Protein AF-A0A2T4S4U0-F1 (afdb_monomer)

Mean predicted aligned error: 6.54 Å

Foldseek 3Di:
DQVLCVLVVQHDDPVNLQVPFDEDCAALLQTAHDHPVDDDPQGLGHHDCNRVQVSCCVRPVPRDDPPPDDPVVQQVCLVVVHKDWDKDADPLDDFDWDWGCHPPDIDIDRRRIAIWIFNDADPQFTWTQGVVVVVVDPPDRDGPPDGDSD

Secondary structure (DSSP, 8-state):
-HHHHHHTT----HHHHHTTS-B-SS-TTTSB-SBTTB--TTS--S--HHHHHHHHTTT-TT----TT--HHHHHHHHHTT--EEEEEEGGGPPP-EEEEEETTEEEEEESSEEEEEEEEE-SS-EEEE-HHHHTS-TT-----SS-B--

InterPro domains:
  IPR039564 Peptidase C39-like [PF13529] (1-135)

Sequence (150 aa):
ASMLLDYNHIFVHPISLMKRWPTHPSNPNKGYVGHFLMIKPGAHQTIFPNAFVPYLKQYDTRIKDGTGKSLAELERIIDAGQPVLIYHTVLGQKPQRRTFRVDDTRKEWVSNIHITLLIGYDQNNYFYIDPLWAQFGRKLYVPALIPSRY

Structure (mmCIF, N/CA/C/O backbone):
data_AF-A0A2T4S4U0-F1
#
_entry.id   AF-A0A2T4S4U0-F1
#
loop_
_atom_site.group_PDB
_atom_site.id
_atom_site.type_symbol
_atom_site.label_atom_id
_atom_site.label_alt_id
_atom_site.label_comp_id
_atom_site.label_asym_id
_atom_site.label_entity_id
_atom_site.label_seq_id
_atom_site.pdbx_PDB_ins_code
_atom_site.Cartn_x
_atom_site.Cartn_y
_atom_site.Cartn_z
_atom_site.occupancy
_atom_site.B_iso_or_equiv
_atom_site.auth_seq_id
_atom_site.auth_comp_id
_atom_site.auth_asym_id
_atom_site.auth_atom_id
_atom_site.pdbx_PDB_model_num
ATOM 1 N N . ALA A 1 1 ? -2.615 -6.104 3.277 1.00 91.19 1 ALA A N 1
ATOM 2 C CA . ALA A 1 1 ? -3.556 -6.865 2.423 1.00 91.19 1 ALA A CA 1
ATOM 3 C C . ALA A 1 1 ? -4.089 -8.125 3.102 1.00 91.19 1 ALA A C 1
ATOM 5 O O . ALA A 1 1 ? -5.290 -8.191 3.276 1.00 91.19 1 ALA A O 1
ATOM 6 N N . SER A 1 2 ? -3.251 -9.081 3.534 1.00 94.00 2 SER A N 1
ATOM 7 C CA . SER A 1 2 ? -3.732 -10.293 4.237 1.00 94.00 2 SER A CA 1
ATOM 8 C C . SER A 1 2 ? -4.659 -9.971 5.421 1.00 94.00 2 SER A C 1
ATOM 10 O O . SER A 1 2 ? -5.778 -10.452 5.437 1.00 94.00 2 SER A O 1
ATOM 12 N N . MET A 1 3 ? -4.268 -9.044 6.305 1.00 93.50 3 MET A N 1
ATOM 13 C CA . MET A 1 3 ? -5.111 -8.582 7.424 1.00 93.50 3 MET A CA 1
ATOM 14 C C . MET A 1 3 ? -6.440 -7.933 6.990 1.00 93.50 3 MET A C 1
ATOM 16 O O . MET A 1 3 ? -7.450 -8.098 7.656 1.00 93.50 3 MET A O 1
ATOM 20 N N . LEU A 1 4 ? -6.455 -7.207 5.863 1.00 95.50 4 LEU A N 1
ATOM 21 C CA . LEU A 1 4 ? -7.679 -6.601 5.316 1.00 95.50 4 LEU A CA 1
ATOM 22 C C . LEU A 1 4 ? -8.653 -7.679 4.821 1.00 95.50 4 LEU A C 1
ATOM 24 O O . LEU A 1 4 ? -9.853 -7.585 5.055 1.00 95.50 4 LEU A O 1
ATOM 28 N N . LEU A 1 5 ? -8.128 -8.691 4.127 1.00 96.25 5 LEU A N 1
ATOM 29 C CA . LEU A 1 5 ? -8.917 -9.822 3.644 1.00 96.25 5 LEU A CA 1
ATOM 30 C C . LEU A 1 5 ? -9.435 -10.661 4.818 1.00 96.25 5 LEU A C 1
ATOM 32 O O . LEU A 1 5 ? -10.609 -11.008 4.837 1.00 96.25 5 LEU A O 1
ATOM 36 N N . ASP A 1 6 ? -8.590 -10.904 5.819 1.00 95.12 6 ASP A N 1
ATOM 37 C CA . ASP A 1 6 ? -8.935 -11.630 7.044 1.00 95.12 6 ASP A CA 1
ATOM 38 C C . ASP A 1 6 ? -10.079 -10.949 7.814 1.00 95.12 6 ASP A C 1
ATOM 40 O O . ASP A 1 6 ? -11.080 -11.587 8.132 1.00 95.12 6 ASP A O 1
ATOM 44 N N . TYR A 1 7 ? -10.008 -9.620 7.980 1.00 95.00 7 TYR A N 1
ATOM 45 C CA . TYR A 1 7 ? -11.104 -8.817 8.542 1.00 95.00 7 TYR A CA 1
ATOM 46 C C . TYR A 1 7 ? -12.431 -9.015 7.790 1.00 95.00 7 TYR A C 1
ATOM 48 O O . TYR A 1 7 ? -13.502 -9.000 8.384 1.00 95.00 7 TYR A O 1
ATOM 56 N N . ASN A 1 8 ? -12.355 -9.248 6.478 1.00 95.94 8 ASN A N 1
ATOM 57 C CA . ASN A 1 8 ? -13.500 -9.499 5.605 1.00 95.94 8 ASN A CA 1
ATOM 58 C C . ASN A 1 8 ? -13.825 -10.999 5.447 1.00 95.94 8 ASN A C 1
ATOM 60 O O . ASN A 1 8 ? -14.503 -11.375 4.490 1.00 95.94 8 ASN A O 1
ATOM 64 N N . HIS A 1 9 ? -13.358 -11.841 6.377 1.00 96.50 9 HIS A N 1
ATOM 65 C CA . HIS A 1 9 ? -13.556 -13.296 6.426 1.00 96.50 9 HIS A CA 1
ATOM 66 C C . HIS A 1 9 ? -12.938 -14.078 5.253 1.00 96.50 9 HIS A C 1
ATOM 68 O O . HIS A 1 9 ? -13.366 -15.188 4.933 1.00 96.50 9 HIS A O 1
ATOM 74 N N . ILE A 1 10 ? -11.906 -13.520 4.615 1.00 96.50 10 ILE A N 1
ATOM 75 C CA . ILE A 1 10 ? -11.171 -14.135 3.505 1.00 96.50 10 ILE A CA 1
ATOM 76 C C . ILE A 1 10 ? -9.742 -14.420 3.969 1.00 96.50 10 ILE A C 1
ATOM 78 O O . ILE A 1 10 ? -8.821 -13.611 3.842 1.00 96.50 10 ILE A O 1
ATOM 82 N N . PHE A 1 11 ? -9.549 -15.617 4.513 1.00 94.69 11 PHE A N 1
ATOM 83 C CA . PHE A 1 11 ? -8.270 -16.035 5.076 1.00 94.69 11 PHE A CA 1
ATOM 84 C C . PHE A 1 11 ? -7.245 -16.324 3.973 1.00 94.69 11 PHE A C 1
ATOM 86 O O . PHE A 1 11 ? -7.304 -17.345 3.286 1.00 94.69 11 PHE A O 1
ATOM 93 N N . VAL A 1 12 ? -6.253 -15.443 3.820 1.00 93.44 12 VAL A N 1
ATOM 94 C CA . VAL A 1 12 ? -5.124 -15.657 2.902 1.00 93.44 12 VAL A CA 1
ATOM 95 C C . VAL A 1 12 ? -3.818 -15.373 3.616 1.00 93.44 12 VAL A C 1
ATOM 97 O O . VAL A 1 12 ? -3.565 -14.251 4.053 1.00 93.44 12 VAL A O 1
ATOM 100 N N . HIS A 1 13 ? -2.946 -16.377 3.686 1.00 91.56 13 HIS A N 1
ATOM 101 C CA . HIS A 1 13 ? -1.630 -16.217 4.294 1.00 91.56 13 HIS A CA 1
ATOM 102 C C . HIS A 1 13 ? -0.786 -15.165 3.532 1.00 91.56 13 HIS A C 1
ATOM 104 O O . HIS A 1 13 ? -0.752 -15.202 2.296 1.00 91.56 13 HIS A O 1
ATOM 110 N N . PRO A 1 14 ? -0.046 -14.262 4.213 1.00 89.56 14 PRO A N 1
ATOM 111 C CA . PRO A 1 14 ? 0.715 -13.192 3.557 1.00 89.56 14 PRO A CA 1
ATOM 112 C C . PRO A 1 14 ? 1.702 -13.691 2.495 1.00 89.56 14 PRO A C 1
ATOM 114 O O . PRO A 1 14 ? 1.764 -13.145 1.395 1.00 89.56 14 PRO A O 1
ATOM 117 N N . ILE A 1 15 ? 2.428 -14.777 2.785 1.00 89.56 15 ILE A N 1
ATOM 118 C CA . ILE A 1 15 ? 3.360 -15.390 1.823 1.00 89.56 15 ILE A CA 1
ATOM 119 C C . ILE A 1 15 ? 2.623 -15.871 0.565 1.00 89.56 15 ILE A C 1
ATOM 121 O O . ILE A 1 15 ? 3.145 -15.744 -0.539 1.00 89.56 15 ILE A O 1
ATOM 125 N N . SER A 1 16 ? 1.396 -16.381 0.702 1.00 91.62 16 SER A N 1
ATOM 126 C CA . SER A 1 16 ? 0.594 -16.841 -0.438 1.00 91.62 16 SER A CA 1
ATOM 127 C C . SER A 1 16 ? 0.137 -15.684 -1.327 1.00 91.62 16 SER A C 1
ATOM 129 O O . SER A 1 16 ? -0.002 -15.876 -2.536 1.00 91.62 16 SER A O 1
ATOM 131 N N . LEU A 1 17 ? -0.057 -14.484 -0.761 1.00 92.69 17 LEU A N 1
ATOM 132 C CA . LEU A 1 17 ? -0.276 -13.270 -1.550 1.00 92.69 17 LEU A CA 1
ATOM 133 C C . LEU A 1 17 ? 0.997 -12.862 -2.298 1.00 92.69 17 LEU A C 1
ATOM 135 O O . LEU A 1 17 ? 0.936 -12.621 -3.500 1.00 92.69 17 LEU A O 1
ATOM 139 N N . MET A 1 18 ? 2.141 -12.818 -1.612 1.00 90.88 18 MET A N 1
ATOM 140 C CA . MET A 1 18 ? 3.408 -12.345 -2.193 1.00 90.88 18 MET A CA 1
ATOM 141 C C . MET A 1 18 ? 3.998 -13.298 -3.238 1.00 90.88 18 MET A C 1
ATOM 143 O O . MET A 1 18 ? 4.701 -12.863 -4.140 1.00 90.88 18 MET A O 1
ATOM 147 N N . LYS A 1 19 ? 3.701 -14.599 -3.167 1.00 91.25 19 LYS A N 1
ATOM 148 C CA . LYS A 1 19 ? 4.127 -15.561 -4.197 1.00 91.25 19 LYS A CA 1
ATOM 149 C C . LYS A 1 19 ? 3.361 -15.431 -5.517 1.00 91.25 19 LYS A C 1
ATOM 151 O O . LYS A 1 19 ? 3.829 -15.951 -6.522 1.00 91.25 19 LYS A O 1
ATOM 156 N N . ARG A 1 20 ? 2.176 -14.809 -5.509 1.00 93.44 20 ARG A N 1
ATOM 157 C CA . AR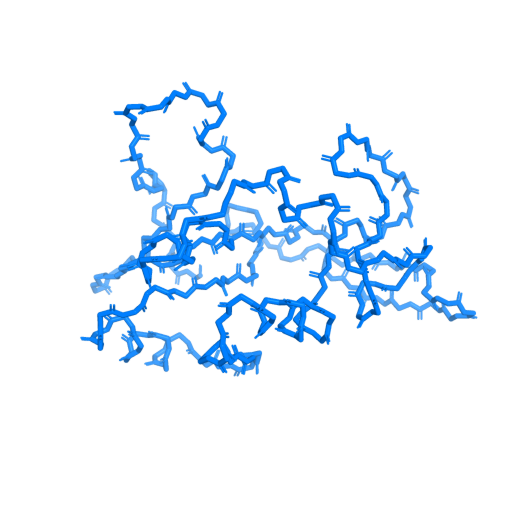G A 1 20 ? 1.231 -14.822 -6.642 1.00 93.44 20 ARG A CA 1
ATOM 158 C C . ARG A 1 20 ? 0.877 -13.439 -7.184 1.00 93.44 20 ARG A C 1
ATOM 160 O O . ARG A 1 20 ? 0.174 -13.358 -8.185 1.00 93.44 20 ARG A O 1
ATOM 167 N N . TRP A 1 21 ? 1.328 -12.363 -6.540 1.00 95.06 21 TRP A N 1
ATOM 168 C CA . TRP A 1 21 ? 1.100 -11.016 -7.057 1.00 95.06 21 TRP A CA 1
ATOM 169 C C . TRP A 1 21 ? 1.800 -10.817 -8.411 1.00 95.06 21 TRP A C 1
ATOM 171 O O . TRP A 1 21 ? 2.786 -11.497 -8.709 1.00 95.06 21 TRP A O 1
ATOM 181 N N . PRO A 1 22 ? 1.319 -9.898 -9.261 1.00 96.88 22 PRO A N 1
ATOM 182 C CA . PRO A 1 22 ? 2.052 -9.547 -10.468 1.00 96.88 22 PRO A CA 1
ATOM 183 C C . PRO A 1 22 ? 3.425 -8.986 -10.092 1.00 96.88 22 PRO A C 1
ATOM 185 O O . PRO A 1 22 ? 3.548 -8.245 -9.118 1.00 96.88 22 PRO A O 1
ATOM 188 N N . THR A 1 23 ? 4.449 -9.301 -10.881 1.00 96.19 23 THR A N 1
ATOM 189 C CA . THR A 1 23 ? 5.811 -8.771 -10.721 1.00 96.19 23 THR A CA 1
ATOM 190 C C . THR A 1 23 ? 6.227 -7.991 -11.958 1.00 96.19 23 THR A C 1
ATOM 192 O O . THR A 1 23 ? 5.860 -8.368 -13.069 1.00 96.19 23 THR A O 1
ATOM 195 N N . HIS A 1 24 ? 7.034 -6.944 -11.790 1.00 96.12 24 HIS A N 1
ATOM 196 C CA . HIS A 1 24 ? 7.611 -6.198 -12.909 1.00 96.12 24 HIS A CA 1
ATOM 197 C C . HIS A 1 24 ? 9.103 -5.916 -12.670 1.00 96.12 24 HIS A C 1
ATOM 199 O O . HIS A 1 24 ? 9.496 -5.638 -11.536 1.00 96.12 24 HIS A O 1
ATOM 205 N N . PRO A 1 25 ? 9.967 -5.912 -13.704 1.00 92.88 25 PRO A N 1
ATOM 206 C CA . PRO A 1 25 ? 11.395 -5.638 -13.518 1.00 92.88 25 PRO A CA 1
ATOM 207 C C . PRO A 1 25 ? 11.716 -4.266 -12.901 1.00 92.88 25 PRO A C 1
ATOM 209 O O . PRO A 1 25 ? 12.717 -4.140 -12.186 1.00 92.88 25 PRO A O 1
ATOM 212 N N . SER A 1 26 ? 10.897 -3.247 -13.186 1.00 93.62 26 SER A N 1
ATOM 213 C CA . SER A 1 26 ? 11.178 -1.842 -12.835 1.00 93.62 26 SER A CA 1
ATOM 214 C C . SER A 1 26 ? 9.958 -0.937 -12.598 1.00 93.62 26 SER A C 1
ATOM 216 O O . SER A 1 26 ? 10.143 0.216 -12.219 1.00 93.62 26 SER A O 1
ATOM 218 N N . ASN A 1 27 ? 8.720 -1.407 -12.808 1.00 95.44 27 ASN A N 1
ATOM 219 C CA . ASN A 1 27 ? 7.532 -0.544 -12.798 1.00 95.44 27 ASN A CA 1
ATOM 220 C C . ASN A 1 27 ? 6.491 -1.013 -11.766 1.00 95.44 27 ASN A C 1
ATOM 222 O O . ASN A 1 27 ? 5.695 -1.902 -12.078 1.00 95.44 27 ASN A O 1
ATOM 226 N N . PRO A 1 28 ? 6.438 -0.391 -10.573 1.00 95.50 28 PRO A N 1
ATOM 227 C CA . PRO A 1 28 ? 5.489 -0.747 -9.517 1.00 95.50 28 PRO A CA 1
ATOM 228 C C . PRO A 1 28 ? 4.012 -0.568 -9.900 1.00 95.50 28 PRO A C 1
ATOM 230 O O . PRO A 1 28 ? 3.151 -1.170 -9.266 1.00 95.50 28 PRO A O 1
ATOM 233 N N . ASN A 1 29 ? 3.690 0.202 -10.950 1.00 95.94 29 ASN A N 1
ATOM 234 C CA . ASN A 1 29 ? 2.315 0.313 -11.461 1.00 95.94 29 ASN A CA 1
ATOM 235 C C . ASN A 1 29 ? 1.866 -0.912 -12.268 1.00 95.94 29 ASN A C 1
ATOM 237 O O . ASN A 1 29 ? 0.676 -1.044 -12.538 1.00 95.94 29 ASN A O 1
ATOM 241 N N . LYS A 1 30 ? 2.803 -1.777 -12.680 1.00 97.06 30 LYS A N 1
ATOM 242 C CA . LYS A 1 30 ? 2.537 -2.998 -13.459 1.00 97.06 30 LYS A CA 1
ATOM 243 C C . LYS A 1 30 ? 2.699 -4.277 -12.630 1.00 97.06 30 LYS A C 1
ATOM 245 O O . LYS A 1 30 ? 2.168 -5.315 -13.001 1.00 97.06 30 LYS A O 1
ATOM 250 N N . GLY A 1 31 ? 3.416 -4.214 -11.510 1.00 96.75 31 GLY A N 1
ATOM 251 C CA . GLY A 1 31 ? 3.616 -5.336 -10.595 1.00 96.75 31 GLY A CA 1
ATOM 252 C C . GLY A 1 31 ? 4.684 -5.027 -9.553 1.00 96.75 31 GLY A C 1
ATOM 253 O O . GLY A 1 31 ? 5.379 -4.022 -9.657 1.00 96.75 31 GLY A O 1
ATOM 254 N N . TYR A 1 32 ? 4.834 -5.896 -8.558 1.00 95.38 32 TYR A N 1
ATOM 255 C CA . TYR A 1 32 ? 5.860 -5.771 -7.533 1.00 95.38 32 TYR A CA 1
ATOM 256 C C . TYR A 1 32 ? 7.262 -5.781 -8.147 1.00 95.38 32 TYR A C 1
ATOM 258 O O . TYR A 1 32 ? 7.605 -6.664 -8.939 1.00 95.38 32 TYR A O 1
ATOM 266 N N . VAL A 1 33 ? 8.074 -4.795 -7.774 1.00 94.69 33 VAL A N 1
ATOM 267 C CA . VAL A 1 33 ? 9.455 -4.659 -8.244 1.00 94.69 33 VAL A CA 1
ATOM 268 C C . VAL A 1 33 ? 10.419 -5.173 -7.186 1.00 94.69 33 VAL A C 1
ATOM 270 O O . VAL A 1 33 ? 10.413 -4.694 -6.061 1.00 94.69 33 VAL A O 1
ATOM 273 N N . GLY A 1 34 ? 11.308 -6.094 -7.561 1.00 89.75 34 GLY A N 1
ATOM 274 C CA . GLY A 1 34 ? 12.271 -6.704 -6.638 1.00 89.75 34 GLY A CA 1
ATOM 275 C C . GLY A 1 34 ? 11.761 -8.020 -6.055 1.00 89.75 34 GLY A C 1
ATOM 276 O O . GLY A 1 34 ? 10.886 -8.661 -6.631 1.00 89.75 34 GLY A O 1
ATOM 277 N N . HIS A 1 35 ? 12.331 -8.441 -4.927 1.00 84.44 35 HIS A N 1
ATOM 278 C CA . HIS A 1 35 ? 11.951 -9.681 -4.251 1.00 84.44 35 HIS A CA 1
ATOM 279 C C . HIS A 1 35 ? 11.516 -9.369 -2.822 1.00 84.44 35 HIS A C 1
ATOM 281 O O . HIS A 1 35 ? 12.242 -8.706 -2.097 1.00 84.44 35 HIS A O 1
ATOM 287 N N . PHE A 1 36 ? 10.390 -9.898 -2.351 1.00 75.94 36 PHE A N 1
ATOM 288 C CA . PHE A 1 36 ? 9.857 -9.590 -1.010 1.00 75.94 36 PHE A CA 1
ATOM 289 C C . PHE A 1 36 ? 10.749 -10.024 0.176 1.00 75.94 36 PHE A C 1
ATOM 291 O O . PHE A 1 36 ? 10.408 -9.757 1.320 1.00 75.94 36 PHE A O 1
ATOM 298 N N . LEU A 1 37 ? 11.881 -10.686 -0.090 1.00 76.75 37 LEU A N 1
ATOM 299 C CA . LEU A 1 37 ? 12.883 -11.121 0.901 1.00 76.75 37 LEU A CA 1
ATOM 300 C C . LEU A 1 37 ? 14.260 -10.474 0.695 1.00 76.75 37 LEU A C 1
ATOM 302 O O . LEU A 1 37 ? 15.140 -10.658 1.527 1.00 76.75 37 LEU A O 1
ATOM 306 N N . MET A 1 38 ? 14.485 -9.775 -0.422 1.00 78.50 38 MET A N 1
ATOM 307 C CA . MET A 1 38 ? 15.795 -9.220 -0.768 1.00 78.50 38 MET A CA 1
ATOM 308 C C . MET A 1 38 ? 15.641 -7.787 -1.253 1.00 78.50 38 MET A C 1
ATOM 310 O O . MET A 1 38 ? 14.749 -7.483 -2.043 1.00 78.50 38 MET A O 1
ATOM 314 N N . ILE A 1 39 ? 16.537 -6.913 -0.808 1.00 80.06 39 ILE A N 1
ATOM 315 C CA . ILE A 1 39 ? 16.568 -5.522 -1.253 1.00 80.06 39 ILE A CA 1
ATOM 316 C C . ILE A 1 39 ? 17.154 -5.475 -2.666 1.00 80.06 39 ILE A C 1
ATOM 318 O O . ILE A 1 39 ? 18.204 -6.059 -2.925 1.00 80.06 39 ILE A O 1
ATOM 322 N N . LYS A 1 40 ? 16.493 -4.754 -3.575 1.00 80.69 40 LYS A N 1
ATOM 323 C CA . LYS A 1 40 ? 16.977 -4.440 -4.921 1.00 80.69 40 LYS A CA 1
ATOM 324 C C . LYS A 1 40 ? 17.447 -2.979 -4.965 1.00 80.69 40 LYS A C 1
ATOM 326 O O . LYS A 1 40 ? 16.615 -2.080 -5.111 1.00 80.69 40 LYS A O 1
ATOM 331 N N . PRO A 1 41 ? 18.762 -2.711 -4.855 1.00 77.50 41 PRO A N 1
ATOM 332 C CA . PRO A 1 41 ? 19.285 -1.350 -4.888 1.00 77.50 41 PRO A CA 1
ATOM 333 C C . PRO A 1 41 ? 18.890 -0.615 -6.175 1.00 77.50 41 PRO A C 1
ATOM 335 O O . PRO A 1 41 ? 18.881 -1.194 -7.261 1.00 77.50 41 PRO A O 1
ATOM 338 N N . GLY A 1 42 ? 18.549 0.669 -6.056 1.00 78.44 42 GLY A N 1
ATOM 339 C CA . GLY A 1 42 ? 18.206 1.527 -7.198 1.00 78.44 42 GLY A CA 1
ATOM 340 C C . GLY A 1 42 ? 16.831 1.272 -7.831 1.00 78.44 42 GLY A C 1
ATOM 341 O O . GLY A 1 42 ? 16.450 1.998 -8.749 1.00 78.44 42 GLY A O 1
ATOM 342 N N . ALA A 1 43 ? 16.068 0.289 -7.345 1.00 84.06 43 ALA A N 1
ATOM 343 C CA . ALA A 1 43 ? 14.683 0.073 -7.742 1.00 84.06 43 ALA A CA 1
ATOM 344 C C . ALA A 1 43 ? 13.723 0.617 -6.680 1.00 84.06 43 ALA A C 1
ATOM 346 O O . ALA A 1 43 ? 14.004 0.556 -5.482 1.00 84.06 43 ALA A O 1
ATOM 347 N N . HIS A 1 44 ? 12.568 1.120 -7.116 1.00 89.75 44 HIS A N 1
ATOM 348 C CA . HIS A 1 44 ? 11.480 1.419 -6.192 1.00 89.75 44 HIS A CA 1
ATOM 349 C C . HIS A 1 44 ? 10.771 0.111 -5.845 1.00 89.75 44 HIS A C 1
ATOM 351 O O . HIS A 1 44 ? 9.885 -0.338 -6.573 1.00 89.75 44 HIS A O 1
ATOM 357 N N . GLN A 1 45 ? 11.255 -0.555 -4.799 1.00 90.69 45 GLN A N 1
ATOM 358 C CA . GLN A 1 45 ? 10.812 -1.888 -4.412 1.00 90.69 45 GLN A CA 1
ATOM 359 C C . GLN A 1 45 ? 9.451 -1.842 -3.715 1.00 90.69 45 GLN A C 1
ATOM 361 O O . GLN A 1 45 ? 9.341 -1.771 -2.494 1.00 90.69 45 GLN A O 1
ATOM 366 N N . THR A 1 46 ? 8.399 -1.860 -4.523 1.00 93.00 46 THR A N 1
ATOM 367 C CA . THR A 1 46 ? 7.011 -1.816 -4.071 1.00 93.00 46 THR A CA 1
ATOM 368 C C . THR A 1 46 ? 6.077 -2.342 -5.163 1.00 93.00 46 THR A C 1
ATOM 370 O O . THR A 1 46 ? 6.515 -2.692 -6.262 1.00 93.00 46 THR A O 1
ATOM 373 N N . ILE A 1 47 ? 4.782 -2.373 -4.860 1.00 95.56 47 ILE A N 1
ATOM 374 C CA . ILE A 1 47 ? 3.685 -2.525 -5.817 1.00 95.56 47 ILE A CA 1
ATOM 375 C C . ILE A 1 47 ? 2.676 -1.403 -5.563 1.00 95.56 47 ILE A C 1
ATOM 377 O O . ILE A 1 47 ? 2.293 -1.167 -4.418 1.00 95.56 47 ILE A O 1
ATOM 381 N N . PHE A 1 48 ? 2.250 -0.699 -6.609 1.00 96.19 48 PHE A N 1
ATOM 382 C CA . PHE A 1 48 ? 1.277 0.391 -6.508 1.00 96.19 48 PHE A CA 1
ATOM 383 C C . PHE A 1 48 ? -0.165 -0.084 -6.729 1.00 96.19 48 PHE A C 1
ATOM 385 O O . PHE A 1 48 ? -0.371 -1.153 -7.320 1.00 96.19 48 PHE A O 1
ATOM 392 N N . PRO A 1 49 ? -1.168 0.705 -6.288 1.00 96.69 49 PRO A N 1
ATOM 393 C CA . PRO A 1 49 ? -2.586 0.356 -6.400 1.00 96.69 49 PRO A CA 1
ATOM 394 C C . PRO A 1 49 ? -3.016 -0.107 -7.797 1.00 96.69 49 PRO A C 1
ATOM 396 O O . PRO A 1 49 ? -3.712 -1.116 -7.899 1.00 96.69 49 PRO A O 1
ATOM 399 N N . ASN A 1 50 ? -2.500 0.517 -8.864 1.00 96.56 50 ASN A N 1
ATOM 400 C CA . ASN A 1 50 ? -2.788 0.157 -10.259 1.00 96.56 50 ASN A CA 1
ATOM 401 C C . ASN A 1 50 ? -2.569 -1.332 -10.578 1.00 96.56 50 ASN A C 1
ATOM 403 O O . ASN A 1 50 ? -3.345 -1.909 -11.334 1.00 96.56 50 ASN A O 1
ATOM 407 N N . ALA A 1 51 ? -1.538 -1.957 -10.001 1.00 97.44 51 ALA A N 1
ATOM 408 C CA . ALA A 1 51 ? -1.286 -3.391 -10.147 1.00 97.44 51 ALA A CA 1
ATOM 409 C C . ALA A 1 51 ? -1.870 -4.204 -8.988 1.00 97.44 51 ALA A C 1
ATOM 411 O O . ALA A 1 51 ? -2.299 -5.346 -9.173 1.00 97.44 51 ALA A O 1
ATOM 412 N N . PHE A 1 52 ? -1.883 -3.636 -7.780 1.00 97.50 52 PHE A N 1
ATOM 413 C CA . PHE A 1 52 ? -2.227 -4.389 -6.583 1.00 97.50 52 PHE A CA 1
ATOM 414 C C . PHE A 1 52 ? -3.732 -4.596 -6.414 1.00 97.50 52 PHE A C 1
ATOM 416 O O . PHE A 1 52 ? -4.160 -5.693 -6.064 1.00 97.50 52 PHE A O 1
ATOM 423 N N . VAL A 1 53 ? -4.549 -3.581 -6.703 1.00 97.69 53 VAL A N 1
ATOM 424 C CA . VAL A 1 53 ? -6.010 -3.662 -6.577 1.00 97.69 53 VAL A CA 1
ATOM 425 C C . VAL A 1 53 ? -6.603 -4.718 -7.518 1.00 97.69 53 VAL A C 1
ATOM 427 O O . VAL A 1 53 ? -7.351 -5.562 -7.023 1.00 97.69 53 VAL A O 1
ATOM 430 N N . PRO A 1 54 ? -6.262 -4.772 -8.825 1.00 97.88 54 PRO A N 1
ATOM 431 C CA . PRO A 1 54 ? -6.731 -5.849 -9.702 1.00 97.88 54 PRO A CA 1
ATOM 432 C C . PRO A 1 54 ? -6.343 -7.246 -9.211 1.00 97.88 54 PRO A C 1
ATOM 434 O O . PRO A 1 54 ? -7.135 -8.179 -9.314 1.00 97.88 54 PRO A O 1
ATOM 437 N N . TYR A 1 55 ? -5.147 -7.390 -8.636 1.00 97.81 55 TYR A N 1
ATOM 438 C CA . TYR A 1 55 ? -4.716 -8.648 -8.036 1.00 97.81 55 TYR A CA 1
ATOM 439 C C . TYR A 1 55 ? -5.553 -9.023 -6.804 1.00 97.81 55 TYR A C 1
ATOM 441 O O . TYR A 1 55 ? -6.033 -10.150 -6.704 1.00 97.81 55 TYR A O 1
ATOM 449 N N . LEU A 1 56 ? -5.786 -8.082 -5.885 1.00 97.62 56 LEU A N 1
ATOM 450 C CA . LEU A 1 56 ? -6.605 -8.323 -4.692 1.00 97.62 56 LEU A CA 1
ATOM 451 C C . LEU A 1 56 ? -8.074 -8.608 -5.030 1.00 97.62 56 LEU A C 1
ATOM 453 O O . LEU A 1 56 ? -8.713 -9.387 -4.326 1.00 97.62 56 LEU A O 1
ATOM 457 N N . LYS A 1 57 ? -8.587 -8.060 -6.138 1.00 97.81 57 LYS A N 1
ATOM 458 C CA . LYS A 1 57 ? -9.941 -8.347 -6.635 1.00 97.81 57 LYS A CA 1
ATOM 459 C C . LYS A 1 57 ? -10.180 -9.808 -7.015 1.00 97.81 57 LYS A C 1
ATOM 461 O O . LYS A 1 57 ? -11.333 -10.221 -7.074 1.00 97.81 57 LYS A O 1
ATOM 466 N N . GLN A 1 58 ? -9.123 -10.595 -7.227 1.00 97.00 58 GLN A N 1
ATOM 467 C CA . GLN A 1 58 ? -9.235 -12.048 -7.413 1.00 97.00 58 GLN A CA 1
ATOM 468 C C . GLN A 1 58 ? -9.660 -12.770 -6.125 1.00 97.00 58 GLN A C 1
ATOM 470 O O . GLN A 1 58 ? -10.166 -13.885 -6.188 1.00 97.00 58 GLN A O 1
ATOM 475 N N . TYR A 1 59 ? -9.442 -12.141 -4.966 1.00 96.88 59 TYR A N 1
ATOM 476 C CA . TYR A 1 59 ? -9.832 -12.657 -3.65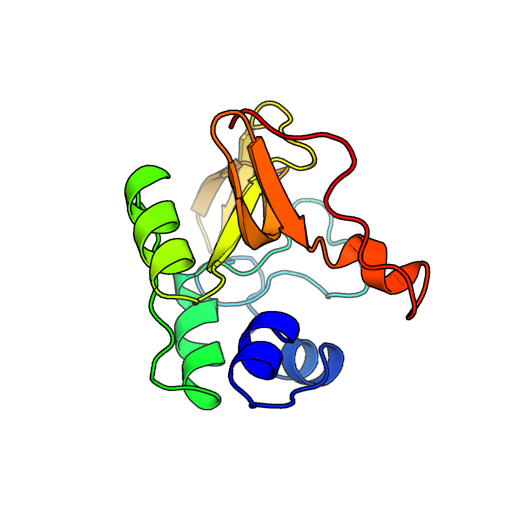5 1.00 96.88 59 TYR A CA 1
ATOM 477 C C . TYR A 1 59 ? -11.138 -12.022 -3.171 1.00 96.88 59 TYR A C 1
ATOM 479 O O . TYR A 1 59 ? -11.977 -12.719 -2.616 1.00 96.88 59 TYR A O 1
ATOM 487 N N . ASP A 1 60 ? -11.319 -10.717 -3.400 1.00 97.06 60 ASP A N 1
ATOM 488 C CA . ASP A 1 60 ? -12.540 -9.993 -3.041 1.00 97.06 60 ASP A CA 1
ATOM 489 C C . ASP A 1 60 ? -12.858 -8.884 -4.053 1.00 97.06 60 ASP A C 1
ATOM 491 O O . ASP A 1 60 ? -12.165 -7.867 -4.142 1.00 97.06 60 ASP A O 1
ATOM 495 N N . THR A 1 61 ? -13.951 -9.048 -4.798 1.00 97.00 61 THR A N 1
ATOM 496 C CA . THR A 1 61 ? -14.386 -8.091 -5.830 1.00 97.00 61 THR A CA 1
ATOM 497 C C . THR A 1 61 ? -14.772 -6.717 -5.268 1.00 97.00 61 THR A C 1
ATOM 499 O O . THR A 1 61 ? -14.778 -5.736 -6.018 1.00 97.00 61 THR A O 1
ATOM 502 N N . ARG A 1 62 ? -15.037 -6.615 -3.956 1.00 96.19 62 ARG A N 1
ATOM 503 C CA . ARG A 1 62 ? -15.388 -5.364 -3.262 1.00 96.19 62 ARG A CA 1
ATOM 504 C C . ARG A 1 62 ? -14.191 -4.441 -3.042 1.00 96.19 62 ARG A C 1
ATOM 506 O O . ARG A 1 62 ? -14.397 -3.277 -2.701 1.00 96.19 62 ARG A O 1
ATOM 513 N N . ILE A 1 63 ? -12.959 -4.921 -3.236 1.00 97.06 63 ILE A N 1
ATOM 514 C CA . ILE A 1 63 ? -11.752 -4.097 -3.104 1.00 97.06 63 ILE A CA 1
ATOM 515 C C . ILE A 1 63 ? -11.802 -2.944 -4.115 1.00 97.06 63 ILE A C 1
ATOM 517 O O . ILE A 1 63 ? -12.006 -3.148 -5.314 1.00 97.06 63 ILE A O 1
ATOM 521 N N . LYS A 1 64 ? -11.579 -1.718 -3.637 1.00 95.94 64 LYS A N 1
ATOM 522 C CA . LYS A 1 64 ? -11.569 -0.497 -4.453 1.00 95.94 64 LYS A CA 1
ATOM 523 C C . LYS A 1 64 ? -10.225 0.208 -4.341 1.00 95.94 64 LYS A C 1
ATOM 525 O O . LYS A 1 64 ? -9.588 0.175 -3.293 1.00 95.94 64 LYS A O 1
ATOM 530 N N . ASP A 1 65 ? -9.821 0.857 -5.428 1.00 96.62 65 ASP A N 1
ATOM 531 C CA . ASP A 1 65 ? -8.708 1.798 -5.402 1.00 96.62 65 ASP A CA 1
ATOM 532 C C . ASP A 1 65 ? -9.203 3.123 -4.808 1.00 96.62 65 ASP A C 1
ATOM 534 O O . ASP A 1 65 ? -10.143 3.728 -5.322 1.00 96.62 65 ASP A O 1
ATOM 538 N N . GLY A 1 66 ? -8.611 3.519 -3.683 1.00 94.31 66 GLY A N 1
ATOM 539 C CA 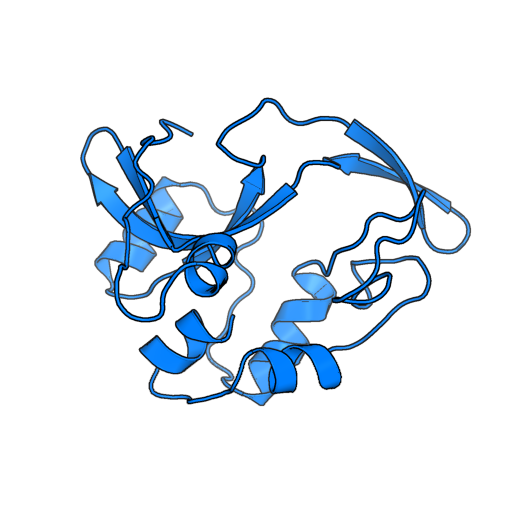. GLY A 1 66 ? -8.906 4.766 -2.978 1.00 94.31 66 GLY A CA 1
ATOM 540 C C . GLY A 1 66 ? -7.854 5.853 -3.195 1.00 94.31 66 GLY A C 1
ATOM 541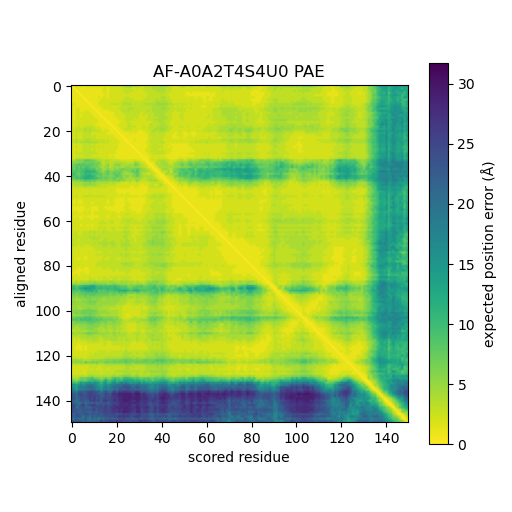 O O . GLY A 1 66 ? -7.832 6.818 -2.434 1.00 94.31 66 GLY A O 1
ATOM 542 N N . THR A 1 67 ? -6.951 5.697 -4.168 1.00 94.31 67 THR A N 1
ATOM 543 C CA . THR A 1 67 ? -5.877 6.666 -4.424 1.00 94.31 67 THR A CA 1
ATOM 544 C C . THR A 1 67 ? -6.451 8.068 -4.637 1.00 94.31 67 THR A C 1
ATOM 546 O O . THR A 1 67 ? -7.352 8.264 -5.448 1.00 94.31 67 THR A O 1
ATOM 549 N N . GLY A 1 68 ? -5.918 9.050 -3.905 1.00 93.25 68 GLY A N 1
ATOM 550 C CA . GLY A 1 68 ? -6.355 10.449 -3.966 1.00 93.25 68 GLY A CA 1
ATOM 551 C C . GLY A 1 68 ? -7.453 10.836 -2.971 1.00 93.25 68 GLY A C 1
ATOM 552 O O . GLY A 1 68 ? -7.781 12.017 -2.895 1.00 93.25 68 GLY A O 1
ATOM 553 N N . LYS A 1 69 ? -7.995 9.892 -2.189 1.00 94.62 69 LYS A N 1
ATOM 554 C CA . LYS A 1 69 ? -8.936 10.213 -1.107 1.00 94.62 69 LYS A CA 1
ATOM 555 C C . LYS A 1 69 ? -8.283 11.033 0.001 1.00 94.62 69 LYS A C 1
ATOM 557 O O . LYS A 1 69 ? -7.137 10.790 0.379 1.00 94.62 69 LYS A O 1
ATOM 562 N N . SER A 1 70 ? -9.050 11.976 0.537 1.00 93.56 70 SER A N 1
ATOM 563 C CA . SER A 1 70 ? -8.691 12.738 1.735 1.00 93.56 70 SER A CA 1
ATOM 564 C C . SER A 1 70 ? -8.827 11.893 3.003 1.00 93.56 70 SER A C 1
ATOM 566 O O . SER A 1 70 ? -9.575 10.916 3.025 1.00 93.56 70 SER A O 1
ATOM 568 N N . LEU A 1 71 ? -8.158 12.297 4.088 1.00 90.12 71 LEU A N 1
ATOM 569 C CA . LEU A 1 71 ? -8.287 11.625 5.385 1.00 90.12 71 LEU A CA 1
ATOM 570 C C . LEU A 1 71 ? -9.744 11.589 5.877 1.00 90.12 71 LEU A C 1
ATOM 572 O O . LEU A 1 71 ? -10.212 10.530 6.271 1.00 90.12 71 LEU A O 1
ATOM 576 N N . ALA A 1 72 ? -10.500 12.679 5.717 1.00 93.69 72 ALA A N 1
ATOM 577 C CA . ALA A 1 72 ? -11.924 12.736 6.067 1.00 93.69 72 ALA A CA 1
ATOM 578 C C . ALA A 1 72 ? -12.796 11.739 5.274 1.00 93.69 72 ALA A C 1
ATOM 580 O O . ALA A 1 72 ? -13.827 11.269 5.752 1.00 93.69 72 ALA A O 1
ATOM 581 N N . GLU A 1 73 ? -12.416 11.393 4.041 1.00 96.31 73 GLU A N 1
ATOM 582 C CA . GLU A 1 73 ? -13.091 10.316 3.310 1.00 96.31 73 GLU A CA 1
ATOM 583 C C . GLU A 1 73 ? -12.698 8.931 3.821 1.00 96.31 73 GLU A C 1
ATOM 585 O O . GLU A 1 73 ? -13.524 8.021 3.760 1.00 96.31 73 GLU A O 1
ATOM 590 N N . LEU A 1 74 ? -11.461 8.755 4.298 1.00 94.75 74 LEU A N 1
ATOM 591 C CA . LEU A 1 74 ? -11.028 7.503 4.916 1.00 94.75 74 LEU A CA 1
ATOM 592 C C . LEU A 1 74 ? -11.726 7.288 6.259 1.00 94.75 74 LEU A C 1
ATOM 594 O O . LEU A 1 74 ? -12.187 6.182 6.511 1.00 94.75 74 LEU A O 1
ATOM 598 N N . GLU A 1 75 ? -11.882 8.339 7.061 1.00 95.44 75 GLU A N 1
ATOM 599 C CA . GLU A 1 75 ? -12.654 8.339 8.310 1.00 95.44 75 GLU A CA 1
ATOM 600 C C . GLU A 1 75 ? -14.063 7.786 8.102 1.00 95.44 75 GLU A C 1
ATOM 602 O O . GLU A 1 75 ? -14.446 6.836 8.768 1.00 95.44 75 GLU A O 1
ATOM 607 N N . ARG A 1 76 ? -14.780 8.246 7.069 1.00 97.19 76 ARG A N 1
ATOM 608 C CA . ARG A 1 76 ? -16.112 7.708 6.728 1.00 97.19 76 ARG A CA 1
ATOM 609 C C . ARG A 1 76 ? -16.105 6.214 6.389 1.00 97.19 76 ARG A C 1
ATOM 611 O O . ARG A 1 76 ? -17.116 5.542 6.570 1.00 97.19 76 ARG A O 1
ATOM 618 N N . ILE A 1 77 ? -15.002 5.694 5.845 1.00 96.69 77 ILE A N 1
ATOM 619 C CA . ILE A 1 77 ? -14.846 4.258 5.565 1.00 96.69 77 ILE A CA 1
ATOM 620 C C . ILE A 1 77 ? -14.593 3.496 6.874 1.00 96.69 77 ILE A C 1
ATOM 622 O O . ILE A 1 77 ? -15.174 2.428 7.071 1.00 96.69 77 ILE A O 1
ATOM 626 N N . ILE A 1 78 ? -13.792 4.070 7.778 1.00 96.88 78 ILE A N 1
ATOM 627 C CA . ILE A 1 78 ? -13.575 3.536 9.127 1.00 96.88 78 ILE A CA 1
ATOM 628 C C . ILE A 1 78 ? -14.884 3.532 9.932 1.00 96.88 78 ILE A C 1
ATOM 630 O O . ILE A 1 78 ? -15.212 2.508 10.525 1.00 96.88 78 ILE A O 1
ATOM 634 N N . ASP A 1 79 ? -15.669 4.612 9.893 1.00 97.50 79 ASP A N 1
ATOM 635 C CA . ASP A 1 79 ? -16.980 4.729 10.554 1.00 97.50 79 ASP A CA 1
ATOM 636 C C . ASP A 1 79 ? -17.985 3.694 10.037 1.00 97.50 79 ASP A C 1
ATOM 638 O O . ASP A 1 79 ? -18.825 3.193 10.783 1.00 97.50 79 ASP A O 1
ATOM 642 N N . ALA A 1 80 ? -17.874 3.329 8.757 1.00 97.12 80 ALA A N 1
ATOM 643 C CA . ALA A 1 80 ? -18.643 2.244 8.152 1.00 97.12 80 ALA A CA 1
ATOM 644 C C . ALA A 1 80 ? -18.125 0.842 8.537 1.00 97.12 80 ALA A C 1
ATOM 646 O O . ALA A 1 80 ? -18.616 -0.159 8.012 1.00 97.12 80 ALA A O 1
ATOM 647 N N . GLY A 1 81 ? -17.138 0.759 9.432 1.00 96.12 81 GLY A N 1
ATOM 648 C CA . GLY A 1 81 ? -16.577 -0.482 9.945 1.00 96.12 81 GLY A CA 1
ATOM 649 C C . GLY A 1 81 ? -15.628 -1.180 8.977 1.00 96.12 81 GLY A C 1
ATOM 650 O O . GLY A 1 81 ? -15.495 -2.392 9.061 1.00 96.12 81 GLY A O 1
ATOM 651 N N . GLN A 1 82 ? -14.987 -0.472 8.041 1.00 97.31 82 GLN A N 1
ATOM 652 C CA . GLN A 1 82 ? -14.054 -1.098 7.101 1.00 97.31 82 GLN A CA 1
ATOM 653 C C . GLN A 1 82 ? -12.644 -0.515 7.239 1.00 97.31 82 GLN A C 1
ATOM 655 O O . GLN A 1 82 ? -12.467 0.683 7.041 1.00 97.31 82 GLN A O 1
ATOM 660 N N . PRO A 1 83 ? -11.603 -1.327 7.502 1.00 96.56 83 PRO A N 1
ATOM 661 C CA . PRO A 1 83 ? -10.237 -0.827 7.534 1.00 96.56 83 PRO A CA 1
ATOM 662 C C . PRO A 1 83 ? -9.714 -0.509 6.127 1.00 96.56 83 PRO A C 1
ATOM 664 O O . PRO A 1 83 ? -10.164 -1.062 5.118 1.00 96.56 83 PRO A O 1
ATOM 667 N N . VAL A 1 84 ? -8.706 0.360 6.056 1.00 96.44 84 VAL A N 1
ATOM 668 C CA . VAL A 1 84 ? -8.149 0.866 4.793 1.00 96.44 84 VAL A CA 1
ATOM 669 C C . VAL A 1 84 ? -6.670 0.521 4.689 1.00 96.44 84 VAL A C 1
ATOM 671 O O . VAL A 1 84 ? -5.876 0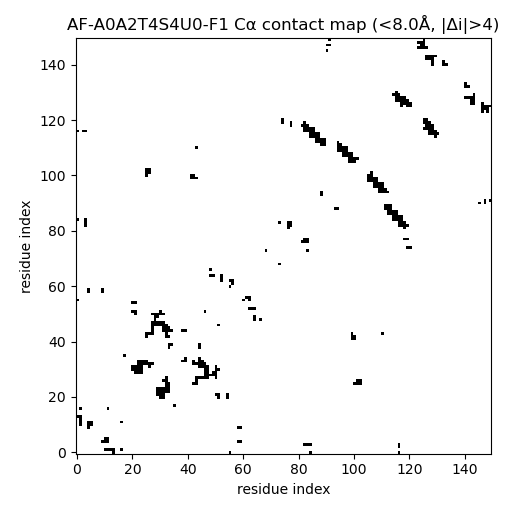.824 5.573 1.00 96.44 84 VAL A O 1
ATOM 674 N N . LEU A 1 85 ? -6.267 -0.093 3.576 1.00 95.38 85 LEU A N 1
ATOM 675 C CA . LEU A 1 85 ? -4.850 -0.238 3.255 1.00 95.38 85 LEU A CA 1
ATOM 676 C C . LEU A 1 85 ? -4.321 1.094 2.712 1.00 95.38 85 LEU A C 1
ATOM 678 O O . LEU A 1 85 ? -4.797 1.556 1.675 1.00 95.38 85 LEU A O 1
ATOM 682 N N . ILE A 1 86 ? -3.336 1.687 3.381 1.00 93.00 86 ILE A N 1
ATOM 683 C CA . ILE A 1 86 ? -2.823 3.019 3.048 1.00 93.00 86 ILE A CA 1
ATOM 684 C C . ILE A 1 86 ? -1.332 2.981 2.720 1.00 93.00 86 ILE A C 1
ATOM 686 O O . ILE A 1 86 ? -0.564 2.224 3.312 1.00 93.00 86 ILE A O 1
ATOM 690 N N . TYR A 1 87 ? -0.938 3.818 1.762 1.00 92.56 87 TYR A N 1
ATOM 691 C CA . TYR A 1 87 ? 0.451 4.106 1.427 1.00 92.56 87 TYR A CA 1
ATOM 692 C C . TYR A 1 87 ? 0.810 5.446 2.066 1.00 92.56 87 TYR A C 1
ATOM 694 O O . TYR A 1 87 ? 0.235 6.470 1.706 1.00 92.56 87 TYR A O 1
ATOM 702 N N . HIS A 1 88 ? 1.757 5.445 2.996 1.00 87.25 88 HIS A N 1
ATOM 703 C CA . HIS A 1 88 ? 2.197 6.646 3.709 1.00 87.25 88 HIS A CA 1
ATOM 704 C C . HIS A 1 88 ? 3.711 6.618 3.920 1.00 87.25 88 HIS A C 1
ATOM 706 O O . HIS A 1 88 ? 4.363 5.635 3.578 1.00 87.25 88 HIS A O 1
ATOM 712 N N . THR A 1 89 ? 4.313 7.691 4.421 1.00 85.62 89 THR A N 1
ATOM 713 C CA . THR A 1 89 ? 5.749 7.686 4.724 1.00 85.62 89 THR A CA 1
ATOM 714 C C . THR A 1 89 ? 6.036 6.892 5.998 1.00 85.62 89 THR A C 1
ATOM 716 O O . THR A 1 89 ? 5.260 6.924 6.955 1.00 85.62 89 THR A O 1
ATOM 719 N N . VAL A 1 90 ? 7.168 6.180 6.027 1.00 77.38 90 VAL A N 1
ATOM 720 C CA . VAL A 1 90 ? 7.610 5.408 7.203 1.00 77.38 90 VAL A CA 1
ATOM 721 C C . VAL A 1 90 ? 7.585 6.303 8.448 1.00 77.38 90 VAL A C 1
ATOM 723 O O . VAL A 1 90 ? 8.269 7.324 8.477 1.00 77.38 90 VAL A O 1
ATOM 726 N N . LEU A 1 91 ? 6.811 5.916 9.470 1.00 69.50 91 LEU A N 1
ATOM 727 C CA . LEU A 1 91 ? 6.714 6.607 10.767 1.00 69.50 91 LEU A CA 1
ATOM 728 C C . LEU A 1 91 ? 6.396 8.115 10.668 1.00 69.50 91 LEU A C 1
ATOM 730 O O . LEU A 1 91 ? 6.917 8.906 11.452 1.00 69.50 91 LEU A O 1
ATOM 734 N N . GLY A 1 92 ? 5.604 8.539 9.675 1.00 67.69 92 GLY A N 1
ATOM 735 C CA . GLY A 1 92 ? 5.240 9.954 9.506 1.00 67.69 92 GLY A CA 1
ATOM 736 C C . GLY A 1 92 ? 6.422 10.861 9.133 1.00 67.69 92 GLY A C 1
ATOM 737 O O . GLY A 1 92 ? 6.355 12.082 9.273 1.00 67.69 92 GLY A O 1
ATOM 738 N N . GLN A 1 93 ? 7.532 10.285 8.660 1.00 81.38 93 GLN A N 1
ATOM 739 C CA . GLN A 1 93 ? 8.688 11.053 8.205 1.00 81.38 93 GLN A CA 1
ATOM 740 C C . GLN A 1 93 ? 8.342 11.919 6.988 1.00 81.38 93 GLN A C 1
ATOM 742 O O . GLN A 1 93 ? 7.440 11.613 6.207 1.00 81.38 93 GLN A O 1
ATOM 747 N N . LYS A 1 94 ? 9.120 12.983 6.760 1.00 86.56 94 LYS A N 1
ATOM 748 C CA . LYS A 1 94 ? 8.978 13.797 5.544 1.00 86.56 94 LYS A CA 1
ATOM 749 C C . LYS A 1 94 ? 9.199 12.942 4.281 1.00 86.56 94 LYS A C 1
ATOM 751 O O . LYS A 1 94 ? 10.061 12.056 4.288 1.00 86.56 94 LYS A O 1
ATOM 756 N N . PRO A 1 95 ? 8.461 13.198 3.186 1.00 89.88 95 PRO A N 1
ATOM 757 C CA . PRO A 1 95 ? 8.614 12.445 1.947 1.00 89.88 95 PRO A CA 1
ATOM 758 C C . PRO A 1 95 ? 10.001 12.675 1.335 1.00 89.88 95 PRO A C 1
ATOM 760 O O . PRO A 1 95 ? 10.396 13.808 1.065 1.00 89.88 95 PRO A O 1
ATOM 763 N N . GLN A 1 96 ? 10.729 11.589 1.081 1.00 90.12 96 GLN A N 1
ATOM 764 C CA . GLN A 1 96 ? 12.034 11.616 0.422 1.00 90.12 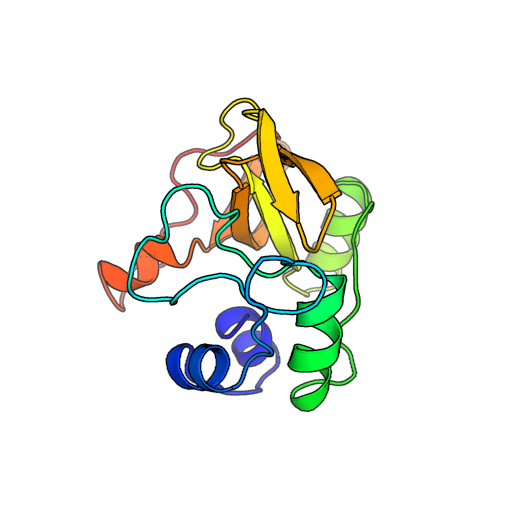96 GLN A CA 1
ATOM 765 C C . GLN A 1 96 ? 11.884 11.239 -1.045 1.00 90.12 96 GLN A C 1
ATOM 767 O O . GLN A 1 96 ? 11.597 10.085 -1.367 1.00 90.12 96 GLN A O 1
ATOM 772 N N . ARG A 1 97 ? 12.106 12.192 -1.947 1.00 92.50 97 ARG A N 1
ATOM 773 C CA . ARG A 1 97 ? 11.995 11.969 -3.391 1.00 92.50 97 ARG A CA 1
ATOM 774 C C . ARG A 1 97 ? 13.294 11.405 -3.960 1.00 92.50 97 ARG A C 1
ATOM 776 O O . ARG A 1 97 ? 14.381 11.853 -3.604 1.00 92.50 97 ARG A O 1
ATOM 783 N N . ARG A 1 98 ? 13.178 10.397 -4.822 1.00 92.12 98 ARG A N 1
ATOM 784 C CA . ARG A 1 98 ? 14.294 9.819 -5.581 1.00 92.12 98 ARG A CA 1
ATOM 785 C C . ARG A 1 98 ? 13.848 9.522 -7.005 1.00 92.12 98 ARG A C 1
ATOM 787 O O . ARG A 1 98 ? 12.687 9.192 -7.246 1.00 92.12 98 ARG A O 1
ATOM 794 N N . THR A 1 99 ? 14.796 9.592 -7.930 1.00 94.00 99 THR A N 1
ATOM 795 C CA . THR A 1 99 ? 14.581 9.237 -9.332 1.00 94.00 99 THR A CA 1
ATOM 796 C C . THR A 1 99 ? 14.879 7.761 -9.549 1.00 94.00 99 THR A C 1
ATOM 798 O O . THR A 1 99 ? 15.987 7.298 -9.280 1.00 94.00 99 THR A O 1
ATOM 801 N N . PHE A 1 100 ? 13.904 7.034 -10.083 1.00 91.69 100 PHE A N 1
ATOM 802 C CA . PHE A 1 100 ? 14.001 5.614 -10.397 1.00 91.69 100 PHE A CA 1
ATOM 803 C C . PHE A 1 100 ? 13.920 5.397 -11.905 1.00 91.69 100 PHE A C 1
ATOM 805 O O . PHE A 1 100 ? 13.222 6.128 -12.613 1.00 91.69 100 PHE A O 1
ATOM 812 N N . ARG A 1 101 ? 14.614 4.370 -12.401 1.00 91.06 101 ARG A N 1
ATOM 813 C CA . ARG A 1 101 ? 14.412 3.884 -13.769 1.00 91.06 101 ARG A CA 1
ATOM 814 C C . ARG A 1 101 ? 13.139 3.041 -13.806 1.00 91.06 101 ARG A C 1
ATOM 816 O O . ARG A 1 101 ? 13.039 2.068 -13.062 1.00 91.06 101 ARG A O 1
ATOM 823 N N . VAL A 1 102 ? 12.195 3.423 -14.658 1.00 91.50 102 VAL A N 1
ATOM 824 C CA . VAL A 1 102 ? 10.856 2.833 -14.768 1.00 91.50 102 VAL A CA 1
ATOM 825 C C . VAL A 1 102 ? 10.575 2.592 -16.239 1.00 91.50 102 VAL A C 1
ATOM 827 O O . VAL A 1 102 ? 10.434 3.549 -17.004 1.00 91.50 102 VAL A O 1
ATOM 830 N N . ASP A 1 103 ? 10.495 1.320 -16.628 1.00 92.19 103 ASP A N 1
ATOM 831 C CA . ASP A 1 103 ? 10.541 0.918 -18.038 1.00 92.19 103 ASP A CA 1
ATOM 832 C C . ASP A 1 103 ? 11.757 1.584 -18.727 1.00 92.19 103 ASP A C 1
ATOM 834 O O . ASP A 1 103 ? 12.868 1.528 -18.186 1.00 92.19 103 ASP A O 1
ATOM 838 N N . ASP A 1 104 ? 11.536 2.269 -19.849 1.00 92.00 104 ASP A N 1
ATOM 839 C CA . ASP A 1 104 ? 12.557 3.010 -20.605 1.00 92.00 104 ASP A CA 1
ATOM 840 C C . ASP A 1 104 ? 12.688 4.483 -20.173 1.00 92.00 104 ASP A C 1
ATOM 842 O O . ASP A 1 104 ? 13.406 5.270 -20.788 1.00 92.00 104 ASP A O 1
ATOM 846 N N . THR A 1 105 ? 12.001 4.880 -19.097 1.00 93.31 105 THR A N 1
ATOM 847 C CA . THR A 1 105 ? 11.945 6.268 -18.615 1.00 93.31 105 THR A CA 1
ATOM 848 C C . THR A 1 105 ? 12.542 6.421 -17.216 1.00 93.31 105 THR A C 1
ATOM 850 O O . THR A 1 105 ? 12.903 5.451 -16.541 1.00 93.31 105 THR A O 1
ATOM 853 N N . ARG A 1 106 ? 12.650 7.669 -16.751 1.00 92.19 106 ARG A N 1
ATOM 854 C CA . ARG A 1 106 ? 12.964 7.996 -15.358 1.00 92.19 106 ARG A CA 1
ATOM 855 C C . ARG A 1 106 ? 11.774 8.700 -14.724 1.00 92.19 106 ARG A C 1
ATOM 857 O O . ARG A 1 106 ? 11.210 9.609 -15.326 1.00 92.19 106 ARG A O 1
ATOM 864 N N . LYS A 1 107 ? 11.408 8.287 -13.513 1.00 92.94 107 LYS A N 1
ATOM 865 C CA . LYS A 1 107 ? 10.338 8.919 -12.735 1.00 92.94 107 LYS A CA 1
ATOM 866 C C . LYS A 1 107 ? 10.819 9.238 -11.335 1.00 92.94 107 LYS A C 1
ATOM 868 O O . LYS A 1 107 ? 11.528 8.443 -10.721 1.00 92.94 107 LYS A O 1
ATOM 873 N N . GLU A 1 108 ? 10.417 10.398 -10.843 1.00 93.94 108 GLU A N 1
ATOM 874 C CA . GLU A 1 108 ? 10.633 10.777 -9.456 1.00 93.94 108 GLU A CA 1
ATOM 875 C C . GLU A 1 108 ? 9.464 10.288 -8.601 1.00 93.94 108 GLU A C 1
ATOM 877 O O . GLU A 1 108 ? 8.302 10.565 -8.901 1.00 93.94 108 GLU A O 1
ATOM 882 N N . TRP A 1 109 ? 9.777 9.572 -7.525 1.00 93.12 109 TRP A N 1
ATOM 883 C CA . TRP A 1 109 ? 8.796 9.061 -6.575 1.00 93.12 109 TRP A CA 1
ATOM 884 C C . TRP A 1 109 ? 9.277 9.220 -5.137 1.00 93.12 109 TRP A C 1
ATOM 886 O O . TRP A 1 109 ? 10.477 9.300 -4.865 1.00 93.12 109 TRP A O 1
ATOM 896 N N . VAL A 1 110 ? 8.326 9.219 -4.201 1.00 91.19 110 VAL A N 1
ATOM 897 C CA . VAL A 1 110 ? 8.621 9.141 -2.767 1.00 91.19 110 VAL A CA 1
ATOM 898 C C . VAL A 1 110 ? 9.162 7.747 -2.461 1.00 91.19 110 VAL A C 1
ATOM 900 O O . VAL A 1 110 ? 8.493 6.74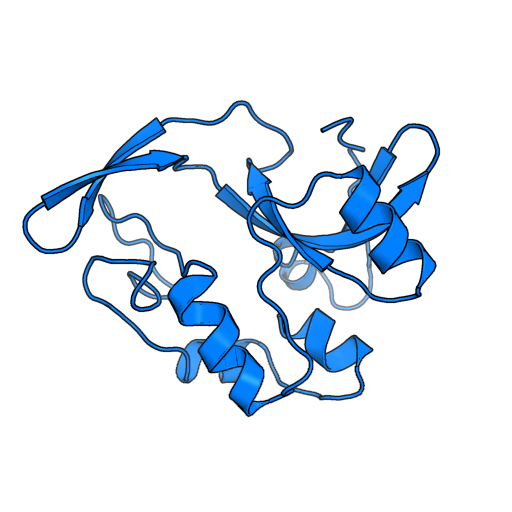7 -2.701 1.00 91.19 110 VAL A O 1
ATOM 903 N N . SER A 1 111 ? 10.395 7.685 -1.977 1.00 89.31 111 SER A N 1
ATOM 904 C CA . SER A 1 111 ? 11.170 6.458 -1.774 1.00 89.31 111 SER A CA 1
ATOM 905 C C . SER A 1 111 ? 10.954 5.808 -0.409 1.00 89.31 111 SER A C 1
ATOM 907 O O . SER A 1 111 ? 11.094 4.598 -0.289 1.00 89.31 111 SER A O 1
ATOM 909 N N . ASN A 1 112 ? 10.580 6.589 0.604 1.00 89.06 112 ASN A N 1
ATOM 910 C CA . ASN A 1 112 ? 10.346 6.130 1.973 1.00 89.06 112 ASN A CA 1
ATOM 911 C C . ASN A 1 112 ? 8.865 5.834 2.247 1.00 89.06 112 ASN A C 1
ATOM 913 O O . ASN A 1 112 ? 8.360 6.160 3.321 1.00 89.06 112 ASN A O 1
ATOM 917 N N . ILE A 1 113 ? 8.161 5.259 1.269 1.00 89.69 113 ILE A N 1
ATOM 918 C CA . ILE A 1 113 ? 6.776 4.823 1.464 1.00 89.69 113 ILE A CA 1
ATOM 919 C C . ILE A 1 113 ? 6.715 3.481 2.195 1.00 89.69 113 ILE A C 1
ATOM 921 O O . ILE A 1 113 ? 7.567 2.614 2.016 1.00 89.69 113 ILE A O 1
ATOM 925 N N . HIS A 1 114 ? 5.661 3.315 2.977 1.00 89.50 114 HIS A N 1
ATOM 926 C CA . HIS A 1 114 ? 5.302 2.121 3.718 1.00 89.50 114 HIS A CA 1
ATOM 927 C C . HIS A 1 114 ? 3.814 1.841 3.539 1.00 89.50 114 HIS A C 1
ATOM 929 O O . HIS A 1 114 ? 3.032 2.763 3.297 1.00 89.50 114 HIS A O 1
ATOM 935 N N . ILE A 1 115 ? 3.427 0.571 3.635 1.00 91.19 115 ILE A N 1
ATOM 936 C CA . ILE A 1 115 ? 2.035 0.147 3.480 1.00 91.19 115 ILE A CA 1
ATOM 937 C C . ILE A 1 115 ? 1.548 -0.410 4.813 1.00 91.19 115 ILE A C 1
ATOM 939 O O . ILE A 1 115 ? 2.040 -1.441 5.276 1.00 91.19 115 ILE A O 1
ATOM 943 N N . THR A 1 116 ? 0.542 0.234 5.394 1.00 91.44 116 THR A N 1
ATOM 944 C CA . THR A 1 116 ? -0.050 -0.148 6.683 1.00 91.44 116 THR A CA 1
ATOM 945 C C . THR A 1 116 ? -1.565 -0.275 6.566 1.00 91.44 116 THR A C 1
ATOM 947 O O . THR A 1 116 ? -2.163 0.071 5.541 1.00 91.44 116 THR A O 1
ATOM 950 N N . LEU A 1 117 ? -2.194 -0.863 7.583 1.00 93.88 117 LEU A N 1
ATOM 951 C CA . LEU A 1 117 ? -3.646 -0.975 7.664 1.00 93.88 117 LEU A CA 1
ATOM 952 C C . LEU A 1 117 ? -4.173 0.072 8.647 1.00 93.88 117 LEU A C 1
ATOM 954 O O . LEU A 1 117 ? -3.963 -0.073 9.846 1.00 93.88 117 LEU A O 1
ATOM 958 N N . LEU A 1 118 ? -4.850 1.103 8.150 1.00 93.31 118 LEU A N 1
ATOM 959 C CA . LEU A 1 118 ? -5.600 2.054 8.966 1.00 93.31 118 LEU A CA 1
ATOM 960 C C . LEU A 1 118 ? -6.853 1.361 9.512 1.00 93.31 118 LEU A C 1
ATOM 962 O O . LEU A 1 118 ? -7.638 0.809 8.737 1.00 93.31 118 LEU A O 1
ATOM 966 N N . ILE A 1 119 ? -7.024 1.385 10.832 1.00 94.50 119 ILE A N 1
ATOM 967 C CA . ILE A 1 119 ? -8.106 0.671 11.532 1.00 94.50 119 ILE A CA 1
ATOM 968 C C . ILE A 1 119 ? -8.986 1.575 12.394 1.00 94.50 119 ILE A C 1
ATOM 970 O O . ILE A 1 119 ? -10.015 1.127 12.885 1.00 94.50 119 ILE A O 1
ATOM 974 N N . GLY A 1 120 ? -8.576 2.818 12.621 1.00 92.94 120 GLY A N 1
ATOM 975 C CA . GLY A 1 120 ? -9.241 3.693 13.572 1.00 92.94 120 GLY A CA 1
ATOM 976 C C . GLY A 1 120 ? -8.654 5.090 13.553 1.00 92.94 120 GLY A C 1
ATOM 977 O O . GLY A 1 120 ? -7.554 5.306 13.041 1.00 92.94 120 GLY A O 1
ATOM 978 N N . TYR A 1 121 ? -9.370 6.017 14.169 1.00 93.50 121 TYR A N 1
ATOM 979 C CA . TYR A 1 121 ? -8.893 7.360 14.453 1.00 93.50 121 TYR A CA 1
ATOM 980 C C . TYR A 1 121 ? -9.616 7.922 15.682 1.00 93.50 121 TYR A C 1
ATOM 982 O O . TYR A 1 121 ? -10.634 7.381 16.117 1.00 93.50 121 TYR A O 1
ATOM 990 N N . ASP A 1 122 ? -9.065 8.981 16.258 1.00 91.19 122 ASP A N 1
ATOM 991 C CA . ASP A 1 122 ? -9.715 9.829 17.252 1.00 91.19 122 ASP A CA 1
ATOM 992 C C . ASP A 1 122 ? -9.545 11.308 16.856 1.00 91.19 122 ASP A C 1
ATOM 994 O O . ASP A 1 122 ? -9.091 11.622 15.757 1.00 91.19 122 ASP A O 1
ATOM 998 N N . GLN A 1 123 ? -9.907 12.238 17.743 1.00 88.38 123 GLN A N 1
ATOM 999 C CA . GLN A 1 123 ? -9.806 13.683 17.483 1.00 88.38 123 GLN A CA 1
ATOM 1000 C C . GLN A 1 123 ? -8.389 14.170 17.126 1.00 88.38 123 GLN A C 1
ATOM 1002 O O . GLN A 1 123 ? -8.238 15.235 16.533 1.00 88.38 123 GLN A O 1
ATOM 1007 N N . ASN A 1 124 ? -7.355 13.432 17.525 1.00 86.25 124 ASN A N 1
ATOM 1008 C CA . ASN A 1 124 ? -5.956 13.834 17.442 1.00 86.25 124 ASN A CA 1
ATOM 1009 C C . ASN A 1 124 ? -5.085 12.866 16.624 1.00 86.25 124 ASN A C 1
ATOM 1011 O O . ASN A 1 124 ? -3.974 13.247 16.245 1.00 86.25 124 ASN A O 1
ATOM 1015 N N . ASN A 1 125 ? -5.544 11.631 16.398 1.00 85.94 125 ASN A N 1
ATOM 1016 C CA . ASN A 1 125 ? -4.681 10.506 16.051 1.00 85.94 125 ASN A CA 1
ATOM 1017 C C . ASN A 1 125 ? -5.317 9.550 15.036 1.00 85.94 125 ASN A C 1
ATOM 1019 O O . ASN A 1 125 ? -6.513 9.286 15.093 1.00 85.94 125 ASN A O 1
ATOM 1023 N N . TYR A 1 126 ? -4.483 8.920 14.204 1.00 88.75 126 TYR A N 1
ATOM 1024 C CA . TYR A 1 126 ? -4.849 7.748 13.401 1.00 88.75 126 TYR A CA 1
ATOM 1025 C C . TYR A 1 126 ? -4.145 6.487 13.914 1.00 88.75 126 TYR A C 1
ATOM 1027 O O . TYR A 1 126 ? -2.963 6.517 14.269 1.00 88.75 126 TYR A O 1
ATOM 1035 N N . PHE A 1 127 ? -4.861 5.362 13.909 1.00 88.94 127 PHE A N 1
ATOM 1036 C CA . PHE A 1 127 ? -4.385 4.073 14.404 1.00 88.94 127 PHE A CA 1
ATOM 1037 C C . PHE A 1 127 ? -4.138 3.102 13.253 1.00 88.94 127 PHE A C 1
ATOM 1039 O O . PHE A 1 127 ? -5.041 2.776 12.479 1.00 88.94 127 PHE A O 1
ATOM 1046 N N . TYR A 1 128 ? -2.908 2.596 13.180 1.00 87.94 128 TYR A N 1
ATOM 1047 C CA . TYR A 1 128 ? -2.457 1.705 12.118 1.00 87.94 128 TYR A CA 1
ATOM 1048 C C . TYR A 1 128 ? -1.971 0.371 12.682 1.00 87.94 128 TYR A C 1
ATOM 1050 O O . TYR A 1 128 ? -1.284 0.338 13.705 1.00 87.94 128 TYR A O 1
ATOM 1058 N N . ILE A 1 129 ? -2.250 -0.716 11.963 1.00 87.56 129 ILE A N 1
ATOM 1059 C CA . ILE A 1 129 ? -1.538 -1.984 12.111 1.00 87.56 129 ILE A CA 1
ATOM 1060 C C . ILE A 1 129 ? -0.435 -2.016 11.061 1.00 87.56 129 ILE A C 1
ATOM 1062 O O . ILE A 1 129 ? -0.690 -2.090 9.853 1.00 87.56 129 ILE A O 1
ATOM 1066 N N . ASP A 1 130 ? 0.803 -1.969 11.534 1.00 84.25 130 ASP A N 1
ATOM 1067 C CA . ASP A 1 130 ? 1.971 -2.076 10.679 1.00 84.25 130 ASP A CA 1
ATOM 1068 C C . ASP A 1 130 ? 2.433 -3.550 10.603 1.00 84.25 130 ASP A C 1
ATOM 1070 O O . ASP A 1 130 ? 2.709 -4.175 11.634 1.00 84.25 130 ASP A O 1
ATOM 1074 N N . PRO A 1 131 ? 2.507 -4.142 9.390 1.00 76.38 131 PRO A N 1
ATOM 1075 C CA . PRO A 1 131 ? 2.914 -5.535 9.208 1.00 76.38 131 PRO A CA 1
ATOM 1076 C C . PRO A 1 131 ? 4.332 -5.832 9.720 1.00 76.38 131 PRO A C 1
ATOM 1078 O O . PRO A 1 131 ? 4.631 -6.991 10.012 1.00 76.38 131 PRO A O 1
ATOM 1081 N N . LEU A 1 132 ? 5.190 -4.819 9.882 1.00 67.81 132 LEU A N 1
ATOM 1082 C CA . LEU A 1 132 ? 6.506 -4.968 10.498 1.00 67.81 132 LEU A CA 1
ATOM 1083 C C . LEU A 1 132 ? 6.431 -5.309 11.990 1.00 67.81 132 LEU A C 1
ATOM 1085 O O . LEU A 1 132 ? 7.429 -5.770 12.524 1.00 67.81 132 LEU A O 1
ATOM 1089 N N . TRP A 1 133 ? 5.299 -5.149 12.677 1.00 55.97 133 TRP A N 1
ATOM 1090 C CA . TRP A 1 133 ? 5.163 -5.606 14.070 1.00 55.97 133 TRP A CA 1
ATOM 1091 C C . TRP A 1 133 ? 4.723 -7.066 14.165 1.00 55.97 133 TRP A C 1
ATOM 1093 O O . TRP A 1 133 ? 5.054 -7.751 15.133 1.00 55.97 133 TRP A O 1
ATOM 1103 N N . ALA A 1 134 ? 4.075 -7.596 13.122 1.00 51.88 134 ALA A N 1
ATOM 1104 C CA . ALA A 1 134 ? 3.659 -8.998 13.072 1.00 51.88 134 ALA A CA 1
ATOM 1105 C C . ALA A 1 134 ? 4.852 -9.978 13.094 1.00 51.88 134 ALA A C 1
ATOM 1107 O O . ALA A 1 134 ? 4.690 -11.130 13.499 1.00 51.88 134 ALA A O 1
ATOM 1108 N N . GLN A 1 135 ? 6.053 -9.526 12.710 1.00 46.28 135 GLN A N 1
ATOM 1109 C CA . GLN A 1 135 ? 7.283 -10.326 12.792 1.00 46.28 135 GLN A CA 1
ATOM 1110 C C . GLN A 1 135 ? 7.871 -10.418 14.216 1.00 46.28 135 GLN A C 1
ATOM 1112 O O . GLN A 1 135 ? 8.689 -11.300 14.462 1.00 46.28 135 GLN A O 1
ATOM 1117 N N . PHE A 1 136 ? 7.443 -9.565 15.160 1.00 46.91 136 PHE A N 1
ATOM 1118 C CA . PHE A 1 136 ? 7.991 -9.510 16.526 1.00 46.91 136 PHE A CA 1
ATOM 1119 C C . PHE A 1 136 ? 7.108 -10.170 17.598 1.00 46.91 136 PHE A C 1
ATOM 1121 O O . PHE A 1 136 ? 7.518 -10.269 18.751 1.00 46.91 136 PHE A O 1
ATOM 1128 N N . GLY A 1 137 ? 5.928 -10.691 17.245 1.00 38.03 137 GLY A N 1
ATOM 1129 C CA . GLY A 1 137 ? 5.140 -11.510 18.167 1.00 38.03 137 GLY A CA 1
ATOM 1130 C C . GLY A 1 137 ? 3.677 -11.653 17.765 1.00 38.03 137 GLY A C 1
ATOM 1131 O O . GLY A 1 137 ? 2.938 -10.678 17.704 1.00 38.03 137 GLY A O 1
ATOM 1132 N N . ARG A 1 138 ? 3.215 -12.897 17.590 1.00 41.88 138 ARG A N 1
ATOM 1133 C CA . ARG A 1 138 ? 1.817 -13.284 17.284 1.00 41.88 138 ARG A CA 1
ATOM 1134 C C . ARG A 1 138 ? 0.772 -12.909 18.361 1.00 41.88 138 ARG A C 1
ATOM 1136 O O . ARG A 1 138 ? -0.343 -13.417 18.316 1.00 41.88 138 ARG A O 1
ATOM 1143 N N . LYS A 1 139 ? 1.111 -12.082 19.355 1.00 35.28 139 LYS A N 1
ATOM 1144 C CA . LYS A 1 139 ? 0.266 -11.801 20.532 1.00 35.28 139 LYS A CA 1
ATOM 1145 C C . LYS A 1 139 ? 0.144 -10.327 20.920 1.00 35.28 139 LYS A C 1
ATOM 1147 O O . LYS A 1 139 ? -0.481 -10.046 21.936 1.00 35.28 139 LYS A 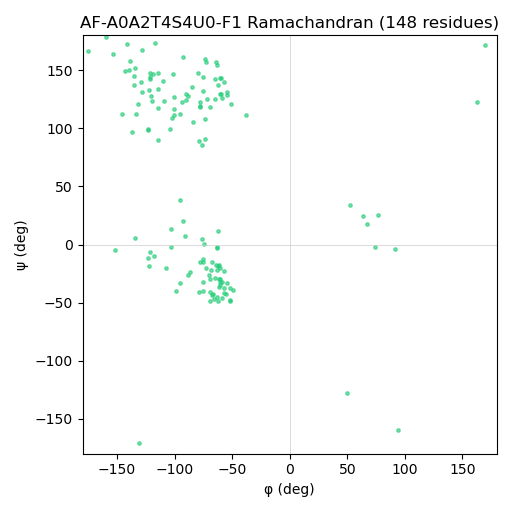O 1
ATOM 1152 N N . LEU A 1 140 ? 0.690 -9.394 20.140 1.00 33.62 140 LEU A N 1
ATOM 1153 C CA . LEU A 1 140 ? 0.605 -7.977 20.485 1.00 33.62 140 LEU A CA 1
ATOM 1154 C C . LEU A 1 140 ? 0.268 -7.136 19.249 1.00 33.62 140 LEU A C 1
ATOM 1156 O O . LEU A 1 140 ? 1.139 -6.776 18.463 1.00 33.62 140 LEU A O 1
ATOM 1160 N N . TYR A 1 141 ? -1.020 -6.826 19.083 1.00 42.34 141 TYR A N 1
ATOM 1161 C CA . TYR A 1 141 ? -1.449 -5.709 18.246 1.00 42.34 141 TYR A CA 1
ATOM 1162 C C . TYR A 1 141 ? -1.119 -4.438 19.019 1.00 42.34 141 TYR A C 1
ATOM 1164 O O . TYR A 1 141 ? -1.894 -4.003 19.865 1.00 42.34 141 TYR A O 1
ATOM 1172 N N . VAL A 1 142 ? 0.076 -3.897 18.803 1.00 40.84 142 VAL A N 1
ATOM 1173 C CA . VAL A 1 142 ? 0.440 -2.596 19.357 1.00 40.84 142 VAL A CA 1
ATOM 1174 C C . VAL A 1 142 ? -0.117 -1.556 18.383 1.00 40.84 142 VAL A C 1
ATOM 1176 O O . VAL A 1 142 ? 0.434 -1.441 17.285 1.00 40.84 142 VAL A O 1
ATOM 1179 N N . PRO A 1 143 ? -1.215 -0.836 18.698 1.00 43.00 143 PRO A N 1
ATOM 1180 C CA . PRO A 1 143 ? -1.548 0.360 17.934 1.00 43.00 143 PRO A CA 1
ATOM 1181 C C . PRO A 1 143 ? -0.311 1.255 17.971 1.00 43.00 143 PRO A C 1
ATOM 1183 O O . PRO A 1 143 ? 0.293 1.394 19.035 1.00 43.00 143 PRO A O 1
ATOM 1186 N N . ALA A 1 144 ? 0.117 1.761 16.812 1.00 44.81 144 ALA A N 1
ATOM 1187 C CA . ALA A 1 144 ? 1.340 2.546 16.674 1.00 44.81 144 ALA A CA 1
ATOM 1188 C C . ALA A 1 144 ? 1.544 3.472 17.891 1.00 44.81 144 ALA A C 1
ATOM 1190 O O . ALA A 1 144 ? 0.778 4.408 18.095 1.00 44.81 144 ALA A O 1
ATOM 1191 N N . LEU A 1 145 ? 2.569 3.199 18.713 1.00 46.12 145 LEU A N 1
ATOM 1192 C CA . LEU A 1 145 ? 2.878 3.955 19.943 1.00 46.12 145 LEU A CA 1
ATOM 1193 C C . LEU A 1 145 ? 3.247 5.424 19.671 1.00 46.12 145 LEU A C 1
ATOM 1195 O O . LEU A 1 145 ? 3.493 6.188 20.600 1.00 46.12 145 LEU A O 1
ATOM 1199 N N . ILE A 1 146 ? 3.292 5.820 18.400 1.00 44.19 146 ILE A N 1
ATOM 1200 C CA . ILE A 1 146 ? 3.467 7.194 17.962 1.00 44.19 146 ILE A CA 1
ATOM 1201 C C . ILE A 1 146 ? 2.264 7.525 17.080 1.00 44.19 146 ILE A C 1
ATOM 1203 O O . ILE A 1 146 ? 2.248 7.160 15.900 1.00 44.19 146 ILE A O 1
ATOM 1207 N N . PRO A 1 147 ? 1.249 8.19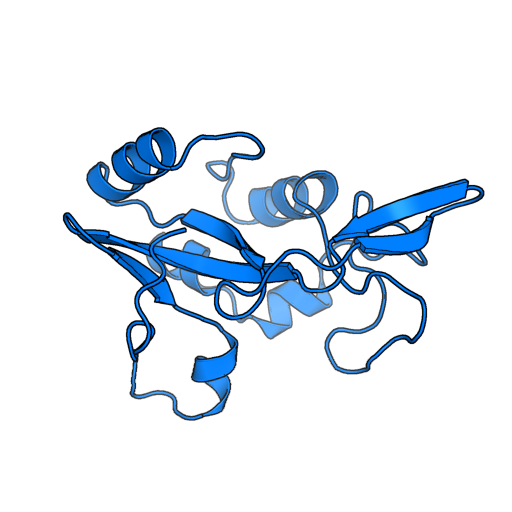0 17.642 1.00 41.91 147 PRO A N 1
ATOM 1208 C CA . PRO A 1 147 ? 0.178 8.746 16.848 1.00 41.91 147 PRO A CA 1
ATOM 1209 C C . PRO A 1 147 ? 0.743 9.735 15.828 1.00 41.91 147 PRO A C 1
ATOM 1211 O O . PRO A 1 147 ? 1.474 10.662 16.186 1.00 41.91 147 PRO A O 1
ATOM 1214 N N . SER A 1 148 ? 0.428 9.535 14.551 1.00 43.94 148 SER A N 1
ATOM 1215 C CA . SER A 1 148 ? 0.740 10.520 13.518 1.00 43.94 148 SER A CA 1
ATOM 1216 C C . SER A 1 148 ? -0.436 11.479 13.377 1.00 43.94 148 SER A C 1
ATOM 1218 O O . SER A 1 148 ? -1.572 11.040 13.205 1.00 43.94 148 SER A O 1
ATOM 1220 N N . ARG A 1 149 ? -0.154 12.787 13.409 1.00 45.44 149 ARG A N 1
ATOM 1221 C CA . ARG A 1 149 ? -1.110 13.849 13.041 1.00 45.44 149 ARG A CA 1
ATOM 1222 C C . ARG A 1 149 ? -1.336 13.955 11.523 1.00 45.44 149 ARG A C 1
ATOM 1224 O O . ARG A 1 149 ? -2.067 14.840 11.089 1.00 45.44 149 ARG A O 1
ATOM 1231 N N . TYR A 1 150 ? -0.667 13.104 10.737 1.00 43.22 150 TYR A N 1
ATOM 1232 C CA . TYR A 1 150 ? -0.634 13.123 9.272 1.00 43.22 150 TYR A CA 1
ATOM 1233 C C . TYR A 1 150 ? -0.640 11.715 8.676 1.00 43.22 150 TYR A C 1
ATOM 1235 O O . TYR A 1 150 ? 0.037 10.828 9.254 1.00 43.22 150 TYR A O 1
#

Nearest PDB structures (foldseek):
  3erv-assembly1_A  TM=8.010E-01  e=1.182E-07  Bacillus anthracis
  3uvq-assembly1_A  TM=4.112E-01  e=3.460E+00  Homo sapiens
  3p4k-assembly1_A  TM=3.844E-01  e=4.468E+00  Mus musculus
  1r39-assembly1_A  TM=3.841E-01  e=4.191E+00  Homo sapiens
  2y8o-assembly1_A  TM=3.837E-01  e=5.077E+00  Homo sapiens

Organism: NCBI:txid214473

Solvent-accessible surface area (backbone atoms only — not comparable to full-atom values): 9048 Å² total; per-residue (Å²): 105,39,67,60,34,38,75,71,76,43,84,48,60,59,67,64,49,70,76,66,52,56,63,26,96,43,34,24,58,65,5,31,15,65,47,105,90,48,89,47,86,80,50,68,70,40,58,33,62,77,29,46,44,67,55,48,32,76,80,39,75,84,65,71,84,64,85,89,64,52,69,75,59,49,49,56,39,38,75,71,73,41,69,43,81,42,81,43,39,54,94,65,44,80,82,42,74,43,77,26,60,34,78,99,45,76,46,77,41,66,66,50,61,38,74,32,34,38,65,47,70,62,100,71,32,51,34,34,51,52,66,80,50,60,81,76,40,98,83,60,90,64,60,52,92,66,64,36,86,107

pLDDT: mean 85.88, std 16.75, range [33.62, 97.88]

Radius of gyration: 15.64 Å; Cα contacts (8 Å, |Δi|>4): 230; chains: 1; bounding box: 38×31×41 Å